Protein AF-A0AAV3H9M4-F1 (afdb_monomer_lite)

Radius of gyration: 16.8 Å; chains: 1; bounding box: 36×39×45 Å

Organism: NCBI:txid1005554

InterPro domains:
  IPR018060 AraC-like, DNA binding HTH domain [PS01124] (93-153)

Sequence (153 aa):
MHYGKVKIVDISESVVSQYLESQHKLTRTRLTDIPLYLLLEPNNPALAAALITSQGFSGEATDMFLMMACLSLFETDERMSLFLSGCLSSISAKVRAIIQTDISASWTLGAIALQLHMSESLLKTKLKNEGGMFSRLLLEERMRVAVNMLCSR

pLDDT: mean 78.69, std 13.82, range [34.53, 96.5]

Foldseek 3Di:
DDPPDDQDDDDDLVLLVVLCVVVVNPDPDDLPPQDLDDDDDFPDVVLLVVLSVCPPVDDPVVVSVSVSVNLVSCVPDPSSSSNSNSCNPALLSLLLSVCVVDLPDPDDLCVSCVVVVHDSVVSQVRQVVVVHDSVVSSVVSNVVVVVCVVPVD

Secondary structure (DSSP, 8-state):
------------HHHHHHHHHHTT------TTS--SS-----S-HHHHHHHHHTTTSS-HHHHHHHHHHHHHTTTT-HHHHHHHHHHHH-HHHHHHHHHHHTTTS---HHHHHHHTTS-HHHHHHHHHHTT--HHHHHHHHHHHHHHHHHH--

Structure (mmCIF, N/CA/C/O backbone):
data_AF-A0AAV3H9M4-F1
#
_entry.id   AF-A0AAV3H9M4-F1
#
loop_
_atom_site.group_PDB
_atom_site.id
_atom_site.type_symbol
_atom_site.label_atom_id
_atom_site.label_alt_id
_atom_site.label_comp_id
_atom_site.label_asym_id
_atom_site.label_entity_id
_atom_site.label_seq_id
_atom_site.pdbx_PDB_ins_code
_atom_site.Cartn_x
_atom_site.Cartn_y
_atom_site.Cartn_z
_atom_site.occupancy
_atom_site.B_iso_or_equiv
_atom_site.auth_seq_id
_atom_site.auth_comp_id
_atom_site.auth_asym_id
_atom_site.auth_atom_id
_atom_site.pdbx_PDB_model_num
ATOM 1 N N . MET A 1 1 ? -8.968 -21.039 -13.280 1.00 34.88 1 MET A N 1
ATOM 2 C CA . MET A 1 1 ? -7.805 -20.207 -13.655 1.00 34.88 1 MET A CA 1
ATOM 3 C C . MET A 1 1 ? -6.937 -20.037 -12.416 1.00 34.88 1 MET A C 1
ATOM 5 O O . MET A 1 1 ? -7.470 -19.725 -11.362 1.00 34.88 1 MET A O 1
ATOM 9 N N . HIS A 1 2 ? -5.658 -20.402 -12.502 1.00 34.53 2 HIS A N 1
ATOM 10 C CA . HIS A 1 2 ? -4.726 -20.518 -11.373 1.00 34.53 2 HIS A CA 1
ATOM 11 C C . HIS A 1 2 ? -4.040 -19.157 -11.147 1.00 34.53 2 HIS A C 1
ATOM 13 O O . HIS A 1 2 ? -3.175 -18.779 -11.934 1.00 34.53 2 HIS A O 1
ATOM 19 N N . TYR A 1 3 ? -4.419 -18.408 -10.108 1.00 41.16 3 TYR A N 1
ATOM 20 C CA . TYR A 1 3 ? -3.643 -17.243 -9.663 1.00 41.16 3 TYR A CA 1
ATOM 21 C C . TYR A 1 3 ? -2.363 -17.752 -8.985 1.00 41.16 3 TYR A C 1
ATOM 23 O O . TYR A 1 3 ? -2.360 -18.139 -7.819 1.00 41.16 3 TYR A O 1
ATOM 31 N N . GLY A 1 4 ? -1.277 -17.847 -9.750 1.00 45.94 4 GLY A N 1
ATOM 32 C CA . GLY A 1 4 ? 0.023 -18.280 -9.252 1.00 45.94 4 GLY A CA 1
ATOM 33 C C . GLY A 1 4 ? 0.730 -17.190 -8.439 1.00 45.94 4 GLY A C 1
ATOM 34 O O . GLY A 1 4 ? 1.114 -16.167 -8.988 1.00 45.94 4 GLY A O 1
ATOM 35 N N . LYS A 1 5 ? 0.973 -17.484 -7.153 1.00 64.56 5 LYS A N 1
ATOM 36 C CA . LYS A 1 5 ? 2.103 -17.021 -6.314 1.00 64.56 5 LYS A CA 1
ATOM 37 C C . LYS A 1 5 ? 2.285 -15.510 -6.062 1.00 64.56 5 LYS A C 1
ATOM 39 O O . LYS A 1 5 ? 3.422 -15.059 -5.955 1.00 64.56 5 LYS A O 1
ATOM 44 N N . VAL A 1 6 ? 1.223 -14.740 -5.842 1.00 63.62 6 VAL A N 1
ATOM 45 C CA . VAL A 1 6 ? 1.383 -13.452 -5.136 1.00 63.62 6 VAL A CA 1
ATOM 46 C C . VAL A 1 6 ? 1.325 -13.727 -3.634 1.00 63.62 6 VAL A C 1
ATOM 48 O O . VAL A 1 6 ? 0.339 -14.279 -3.150 1.00 63.62 6 VAL A O 1
ATOM 51 N N . LYS A 1 7 ? 2.401 -13.406 -2.907 1.00 67.44 7 LYS A N 1
ATOM 52 C CA . LYS A 1 7 ? 2.446 -13.470 -1.439 1.00 67.44 7 LYS A CA 1
ATOM 53 C C . LYS A 1 7 ? 2.372 -12.051 -0.897 1.00 67.44 7 LYS A C 1
ATOM 55 O O . LYS A 1 7 ? 3.156 -11.206 -1.317 1.00 67.44 7 LYS A O 1
ATOM 60 N N . ILE A 1 8 ? 1.420 -11.815 -0.003 1.00 72.19 8 ILE A N 1
ATOM 61 C CA . ILE A 1 8 ? 1.165 -10.513 0.613 1.00 72.19 8 ILE A CA 1
ATOM 62 C C . ILE A 1 8 ? 1.612 -10.593 2.068 1.00 72.19 8 ILE A C 1
ATOM 64 O O . ILE A 1 8 ? 1.430 -11.627 2.709 1.00 72.19 8 ILE A O 1
ATOM 68 N N . VAL A 1 9 ? 2.225 -9.516 2.546 1.00 77.62 9 VAL A N 1
ATOM 69 C CA . VAL A 1 9 ? 2.738 -9.377 3.906 1.00 77.62 9 VAL A CA 1
ATOM 70 C C . VAL A 1 9 ? 2.309 -8.026 4.456 1.00 77.62 9 VAL A C 1
ATOM 72 O O . VAL A 1 9 ? 2.607 -6.998 3.849 1.00 77.62 9 VAL A O 1
ATOM 75 N N . ASP A 1 10 ? 1.666 -8.040 5.622 1.00 79.25 10 ASP A N 1
ATOM 76 C CA . ASP A 1 10 ? 1.186 -6.837 6.300 1.00 79.25 10 ASP A CA 1
ATOM 77 C C . ASP A 1 10 ? 2.173 -6.392 7.378 1.00 79.25 10 ASP A C 1
ATOM 79 O O . ASP A 1 10 ? 2.329 -7.046 8.407 1.00 79.25 10 ASP A O 1
ATOM 83 N N . ILE A 1 11 ? 2.846 -5.263 7.152 1.00 82.62 11 ILE A N 1
ATOM 84 C CA . ILE A 1 11 ? 3.831 -4.709 8.090 1.00 82.62 11 ILE A CA 1
ATOM 85 C C . ILE A 1 11 ? 3.156 -3.688 9.003 1.00 82.62 11 ILE A C 1
ATOM 87 O O . ILE A 1 11 ? 2.545 -2.728 8.531 1.00 82.62 11 ILE A O 1
ATOM 91 N N . SER A 1 12 ? 3.286 -3.869 10.318 1.00 82.75 12 SER A N 1
ATOM 92 C CA . SER A 1 12 ? 2.688 -2.955 11.288 1.00 82.75 12 SER A CA 1
ATOM 93 C C . SER A 1 12 ? 3.379 -1.588 11.307 1.00 82.75 12 SER A C 1
ATOM 95 O O . SER A 1 12 ? 4.577 -1.443 11.059 1.00 82.75 12 SER A O 1
ATOM 97 N N . GLU A 1 13 ? 2.614 -0.570 11.694 1.00 80.06 13 GLU A N 1
ATOM 98 C CA . GLU A 1 13 ? 3.102 0.799 11.879 1.00 80.06 13 GLU A CA 1
ATOM 99 C C . GLU A 1 13 ? 4.256 0.883 12.895 1.00 80.06 13 GLU A C 1
ATOM 101 O O . GLU A 1 13 ? 5.201 1.643 12.682 1.00 80.06 13 GLU A O 1
ATOM 106 N N . SER A 1 14 ? 4.236 0.060 13.951 1.00 81.62 14 SER A N 1
ATOM 107 C CA . SER A 1 14 ? 5.319 0.002 14.942 1.00 81.62 14 SER A CA 1
ATOM 108 C C . SER A 1 14 ? 6.634 -0.483 14.332 1.00 81.62 14 SER A C 1
ATOM 110 O O . SER A 1 14 ? 7.674 0.132 14.561 1.00 81.62 14 SER A O 1
ATOM 112 N N . VAL A 1 15 ? 6.586 -1.528 13.501 1.00 86.00 15 VAL A N 1
ATOM 113 C CA . VAL A 1 15 ? 7.769 -2.070 12.823 1.00 86.00 15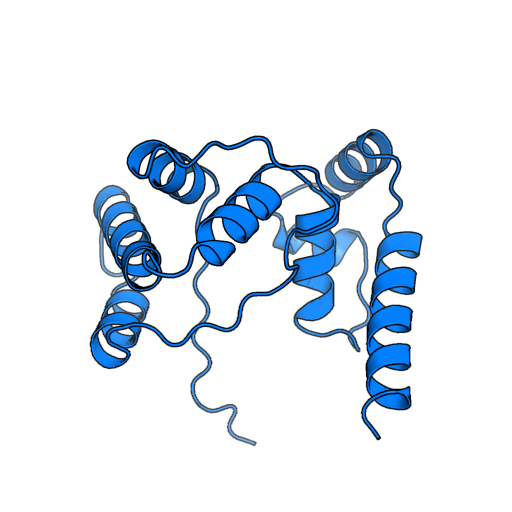 VAL A CA 1
ATOM 114 C C . VAL A 1 15 ? 8.332 -1.062 11.827 1.00 86.00 15 VAL A C 1
ATOM 116 O O . VAL A 1 15 ? 9.536 -0.820 11.815 1.00 86.00 15 VAL A O 1
ATOM 119 N N . VAL A 1 16 ? 7.471 -0.428 11.025 1.00 86.12 16 VAL A N 1
ATOM 120 C CA . VAL A 1 16 ? 7.904 0.597 10.063 1.00 86.12 16 VAL A CA 1
ATOM 121 C C . VAL A 1 16 ? 8.532 1.797 10.778 1.00 86.12 16 VAL A C 1
ATOM 123 O O . VAL A 1 16 ? 9.568 2.296 10.338 1.00 86.12 16 VAL A O 1
ATOM 126 N N . SER A 1 17 ? 7.948 2.239 11.896 1.00 80.88 17 SER A N 1
ATOM 127 C CA . SER A 1 17 ? 8.485 3.351 12.694 1.00 80.88 17 SER A CA 1
ATOM 128 C C . SER A 1 17 ? 9.869 3.016 13.243 1.00 80.88 17 SER A C 1
ATOM 130 O O . SER A 1 17 ? 10.818 3.766 13.024 1.00 80.88 17 SER A O 1
ATOM 132 N N . GLN A 1 18 ? 10.013 1.842 13.860 1.00 83.25 18 GLN A N 1
ATOM 133 C CA . GLN A 1 18 ? 11.282 1.396 14.426 1.00 83.25 18 GLN A CA 1
ATOM 134 C C . GLN A 1 18 ? 12.358 1.156 13.356 1.00 83.25 18 GLN A C 1
ATOM 136 O O . GLN A 1 18 ? 13.533 1.452 13.579 1.00 83.25 18 GLN A O 1
ATOM 141 N N . TYR A 1 19 ? 11.972 0.676 12.170 1.00 86.56 19 TYR A N 1
ATOM 142 C CA . TYR A 1 19 ? 12.870 0.576 11.020 1.00 86.56 19 TYR A CA 1
ATOM 143 C C . TYR A 1 19 ? 13.411 1.949 10.608 1.00 86.56 19 TYR A C 1
ATOM 145 O O . TYR A 1 19 ? 14.625 2.128 10.506 1.00 86.56 19 TYR A O 1
ATOM 153 N N . LEU A 1 20 ? 12.540 2.944 10.427 1.00 80.44 20 LEU A N 1
ATOM 154 C CA . LEU A 1 20 ? 12.957 4.292 10.028 1.00 80.44 20 LEU A CA 1
ATOM 155 C C . LEU A 1 20 ? 13.809 4.993 11.096 1.00 80.44 20 LEU A C 1
ATOM 157 O O . LEU A 1 20 ? 14.757 5.701 10.744 1.00 80.44 20 LEU A O 1
ATOM 161 N N . GLU A 1 21 ? 13.509 4.768 12.378 1.00 80.12 21 GLU A N 1
ATOM 162 C CA . GLU A 1 21 ? 14.338 5.217 13.502 1.00 80.12 21 GLU A CA 1
ATOM 163 C C . GLU A 1 21 ? 15.738 4.596 13.448 1.00 80.12 21 GLU A C 1
ATOM 165 O O . GLU A 1 21 ? 16.727 5.325 13.525 1.00 80.12 21 GLU A O 1
ATOM 170 N N . SER A 1 22 ? 15.832 3.276 13.235 1.00 79.81 22 SER A N 1
ATOM 171 C CA . SER A 1 22 ? 17.117 2.563 13.141 1.00 79.81 22 SER A CA 1
ATOM 172 C C . SER A 1 22 ? 17.987 3.032 11.972 1.00 79.81 22 SER A C 1
ATOM 174 O O . SER A 1 22 ? 19.210 2.984 12.038 1.00 79.81 22 SER A O 1
ATOM 176 N N . GLN A 1 23 ? 17.349 3.527 10.913 1.00 72.00 23 GLN A N 1
ATOM 177 C CA . GLN A 1 23 ? 18.005 4.036 9.714 1.00 72.00 23 GLN A CA 1
ATOM 178 C C . GLN A 1 23 ? 18.406 5.517 9.830 1.00 72.00 23 GLN A C 1
ATOM 180 O O . GLN A 1 23 ? 18.996 6.054 8.898 1.00 72.00 23 GLN A O 1
ATOM 185 N N . HIS A 1 24 ? 18.069 6.203 10.932 1.00 63.56 24 HIS A N 1
ATOM 186 C CA . HIS A 1 24 ? 18.215 7.659 11.093 1.00 63.56 24 HIS A CA 1
ATOM 187 C C . HIS A 1 24 ? 17.536 8.487 9.972 1.00 63.56 24 HIS A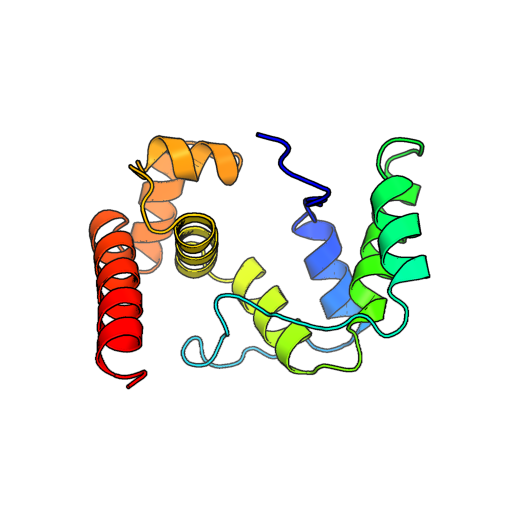 C 1
ATOM 189 O O . HIS A 1 24 ? 17.893 9.642 9.738 1.00 63.56 24 HIS A O 1
ATOM 195 N N . LYS A 1 25 ? 16.532 7.922 9.282 1.00 62.34 25 LYS A N 1
ATOM 196 C CA . LYS A 1 25 ? 15.883 8.492 8.080 1.00 62.34 25 LYS A CA 1
ATOM 197 C C . LYS A 1 25 ? 14.523 9.148 8.363 1.00 62.34 25 LYS A C 1
ATOM 199 O O . LYS A 1 25 ? 13.701 9.289 7.461 1.00 62.34 25 LYS A O 1
ATOM 204 N N . LEU A 1 26 ? 14.266 9.601 9.593 1.00 50.81 26 LEU A N 1
ATOM 205 C CA . LEU A 1 26 ? 13.084 10.415 9.922 1.00 50.81 26 LEU A CA 1
ATOM 206 C C . LEU A 1 26 ? 13.243 11.845 9.380 1.00 50.81 26 LEU A C 1
ATOM 208 O O . LEU A 1 26 ? 13.372 12.819 10.121 1.00 50.81 26 LEU A O 1
ATOM 212 N N . THR A 1 27 ? 13.266 11.987 8.058 1.00 43.66 27 THR A N 1
ATOM 213 C CA . THR A 1 27 ? 13.270 13.294 7.408 1.00 43.66 27 THR A CA 1
ATOM 214 C C . THR A 1 27 ? 11.833 13.696 7.107 1.00 43.66 27 THR A C 1
ATOM 216 O O . THR A 1 27 ? 11.106 13.008 6.398 1.00 43.66 27 THR A O 1
ATOM 219 N N . ARG A 1 28 ? 11.411 14.839 7.653 1.00 44.84 28 ARG A N 1
ATOM 220 C CA . ARG A 1 28 ? 10.120 15.474 7.365 1.00 44.84 28 ARG A CA 1
ATOM 221 C C . ARG A 1 28 ? 10.162 16.085 5.960 1.00 44.84 28 ARG A C 1
ATOM 223 O O . ARG A 1 28 ? 10.312 17.295 5.810 1.00 44.84 28 ARG A O 1
ATOM 230 N N . THR A 1 29 ? 10.116 15.258 4.925 1.00 42.12 29 THR A N 1
ATOM 231 C CA . THR A 1 29 ? 10.097 15.711 3.529 1.00 42.12 29 THR A CA 1
ATOM 232 C C . THR A 1 29 ? 8.686 16.112 3.103 1.00 42.12 29 THR A C 1
ATOM 234 O O . THR A 1 29 ? 7.679 15.655 3.645 1.00 42.12 29 THR A O 1
ATOM 237 N N . ARG A 1 30 ? 8.610 17.079 2.181 1.00 40.16 30 ARG A N 1
ATOM 238 C CA . ARG A 1 30 ? 7.352 17.676 1.718 1.00 40.16 30 ARG A CA 1
ATOM 239 C C . ARG A 1 30 ? 6.476 16.595 1.075 1.00 40.16 30 ARG A C 1
ATOM 241 O O . ARG A 1 30 ? 6.936 15.866 0.207 1.00 40.16 30 ARG A O 1
ATOM 248 N N . LEU A 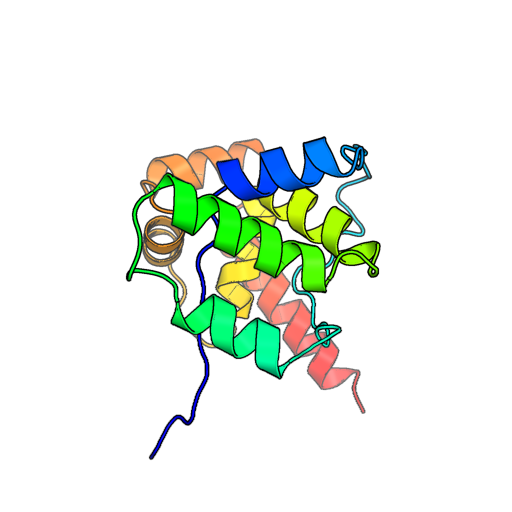1 31 ? 5.205 16.556 1.477 1.00 49.41 31 LEU A N 1
ATOM 249 C CA . LEU A 1 31 ? 4.169 15.564 1.134 1.00 49.41 31 LEU A CA 1
ATOM 250 C C . LEU A 1 31 ? 3.868 15.385 -0.374 1.00 49.41 31 LEU A C 1
ATOM 252 O O . LEU A 1 31 ? 2.952 14.646 -0.723 1.00 49.41 31 LEU A O 1
ATOM 256 N N . THR A 1 32 ? 4.576 16.073 -1.270 1.00 44.47 32 THR A N 1
ATOM 257 C CA . THR A 1 32 ? 4.255 16.156 -2.702 1.00 44.47 32 THR A CA 1
ATOM 258 C C . THR A 1 32 ? 5.005 15.159 -3.588 1.00 44.47 32 THR A C 1
ATOM 260 O O . THR A 1 32 ? 4.515 14.896 -4.678 1.00 44.47 32 THR A O 1
ATOM 263 N N . ASP A 1 33 ? 6.117 14.571 -3.129 1.00 55.03 33 ASP A N 1
ATOM 264 C CA . ASP A 1 33 ? 6.963 13.659 -3.936 1.00 55.03 33 ASP A CA 1
ATOM 265 C C . ASP A 1 33 ? 6.991 12.209 -3.425 1.00 55.03 33 ASP A C 1
ATOM 267 O O . ASP A 1 33 ? 7.842 11.410 -3.815 1.00 55.03 33 ASP A O 1
ATOM 271 N N . ILE A 1 34 ? 6.072 11.839 -2.532 1.00 62.25 34 ILE A N 1
ATOM 272 C CA . ILE A 1 34 ? 6.056 10.485 -1.983 1.00 62.25 34 ILE A CA 1
ATOM 273 C C . ILE A 1 34 ? 5.457 9.524 -3.024 1.00 62.25 34 ILE A C 1
ATOM 275 O O . ILE A 1 34 ? 4.294 9.697 -3.409 1.00 62.25 34 ILE A O 1
ATOM 279 N N . PRO A 1 35 ? 6.197 8.492 -3.470 1.00 62.72 35 PRO A N 1
ATOM 280 C CA . PRO A 1 35 ? 5.641 7.471 -4.349 1.00 62.72 35 PRO A CA 1
ATOM 281 C C . PRO A 1 35 ? 4.478 6.755 -3.648 1.00 62.72 35 PRO A C 1
ATOM 283 O O . PRO A 1 35 ? 4.561 6.431 -2.472 1.00 62.72 35 PRO A O 1
ATOM 286 N N . LEU A 1 36 ? 3.371 6.517 -4.355 1.00 63.56 36 LEU A N 1
ATOM 287 C CA . LEU A 1 36 ? 2.192 5.835 -3.788 1.00 63.56 36 LEU A CA 1
ATOM 288 C C . LEU A 1 36 ? 2.301 4.306 -3.837 1.00 63.56 36 LEU A C 1
ATOM 290 O O . LEU A 1 36 ? 1.608 3.613 -3.100 1.00 63.56 36 LEU A O 1
ATOM 294 N N . TYR A 1 37 ? 3.195 3.799 -4.682 1.00 68.06 37 TYR A N 1
ATOM 295 C CA . TYR A 1 37 ? 3.628 2.413 -4.735 1.00 68.06 37 TYR A CA 1
ATOM 296 C C . TYR A 1 37 ? 5.115 2.394 -5.071 1.00 68.06 37 TYR A C 1
ATOM 298 O O . TYR A 1 37 ? 5.620 3.289 -5.756 1.00 68.06 37 TYR A O 1
ATOM 306 N N . LEU A 1 38 ? 5.805 1.359 -4.608 1.00 77.12 38 LEU A N 1
ATOM 307 C CA . LEU A 1 38 ? 7.209 1.153 -4.908 1.00 77.12 38 LEU A CA 1
ATOM 308 C C . LEU A 1 38 ? 7.407 -0.251 -5.452 1.00 77.12 38 LEU A C 1
ATOM 310 O O . LEU A 1 38 ? 7.096 -1.236 -4.788 1.00 77.12 38 LEU A O 1
ATOM 314 N N . LEU A 1 39 ? 7.904 -0.320 -6.683 1.00 81.31 39 LEU A N 1
ATOM 315 C CA . LEU A 1 39 ? 8.340 -1.566 -7.286 1.00 81.31 39 LEU A CA 1
ATOM 316 C C . LEU A 1 39 ? 9.857 -1.635 -7.143 1.00 81.31 39 LEU A C 1
ATOM 318 O O . LEU A 1 39 ? 10.570 -0.854 -7.773 1.00 81.31 39 LEU A O 1
ATOM 322 N N . LEU A 1 40 ? 10.322 -2.547 -6.294 1.00 81.25 40 LEU A N 1
ATOM 323 C CA . LEU A 1 40 ? 11.738 -2.808 -6.066 1.00 81.25 40 LEU A CA 1
ATOM 324 C C . LEU A 1 40 ? 12.048 -4.271 -6.328 1.00 81.25 40 LEU A C 1
ATOM 326 O O . LEU A 1 40 ? 11.265 -5.155 -5.975 1.00 81.25 40 LEU A O 1
ATOM 330 N N . GLU A 1 41 ? 13.228 -4.515 -6.880 1.00 81.50 41 GLU A N 1
ATOM 331 C CA . GLU A 1 41 ? 13.812 -5.847 -6.881 1.00 81.50 41 GLU A CA 1
ATOM 332 C C . GLU A 1 41 ? 14.599 -6.032 -5.577 1.00 81.50 41 GLU A C 1
ATOM 334 O O . GLU A 1 41 ? 15.455 -5.204 -5.259 1.00 81.50 41 GLU A O 1
ATOM 339 N N . PRO A 1 42 ? 14.307 -7.073 -4.778 1.00 79.38 42 PRO A N 1
ATOM 340 C CA . PRO A 1 42 ? 15.071 -7.333 -3.568 1.00 79.38 42 PRO A CA 1
ATOM 341 C C . PRO A 1 42 ? 16.492 -7.763 -3.934 1.00 79.38 42 PRO A C 1
ATOM 343 O O . PRO A 1 42 ? 16.682 -8.576 -4.839 1.00 79.38 42 PRO A O 1
ATOM 346 N N . ASN A 1 43 ? 17.477 -7.328 -3.143 1.00 79.94 43 ASN A N 1
ATOM 347 C CA . ASN A 1 43 ? 18.879 -7.732 -3.318 1.00 79.94 43 ASN A CA 1
ATOM 348 C C . ASN A 1 43 ? 19.068 -9.263 -3.328 1.00 79.94 43 ASN A C 1
ATOM 350 O O . ASN A 1 43 ? 20.001 -9.779 -3.940 1.00 79.94 43 ASN A O 1
ATOM 354 N N . ASN A 1 44 ? 18.176 -10.004 -2.660 1.00 84.81 44 ASN A N 1
ATOM 355 C CA . ASN A 1 44 ? 18.129 -11.461 -2.711 1.00 84.81 44 ASN A CA 1
ATOM 356 C C . ASN A 1 44 ? 16.670 -11.966 -2.745 1.00 84.81 44 ASN A C 1
ATOM 358 O O . ASN A 1 44 ? 16.025 -12.052 -1.694 1.00 84.81 44 ASN A O 1
ATOM 362 N N . PRO A 1 45 ? 16.128 -12.331 -3.923 1.00 82.94 45 PRO A N 1
ATOM 363 C CA . PRO A 1 45 ? 14.730 -12.743 -4.059 1.00 82.94 45 PRO A CA 1
ATOM 364 C C . PRO A 1 45 ? 14.423 -14.089 -3.391 1.00 82.94 45 PRO A C 1
ATOM 366 O O . PRO A 1 45 ? 13.307 -14.294 -2.915 1.00 82.94 45 PRO A O 1
ATOM 369 N N . ALA A 1 46 ? 15.400 -15.000 -3.308 1.00 85.56 46 ALA A N 1
ATOM 370 C CA . ALA A 1 46 ? 15.226 -16.275 -2.616 1.00 85.56 46 ALA A CA 1
ATOM 371 C C . ALA A 1 46 ? 15.090 -16.066 -1.101 1.00 85.56 46 ALA A C 1
ATOM 373 O O . ALA A 1 46 ? 14.208 -16.656 -0.474 1.00 85.56 46 ALA A O 1
ATOM 374 N N . LEU A 1 47 ? 15.911 -15.174 -0.533 1.00 85.94 47 LEU A N 1
ATOM 375 C CA . LEU A 1 47 ? 15.814 -14.786 0.873 1.00 85.94 47 LEU A CA 1
ATOM 376 C C . LEU A 1 47 ? 14.496 -14.054 1.158 1.00 85.94 47 LEU A C 1
ATOM 378 O O . LEU A 1 47 ? 13.816 -14.400 2.118 1.00 85.94 47 LEU A O 1
ATOM 382 N N . ALA A 1 48 ? 14.090 -13.116 0.293 1.00 84.25 48 ALA A N 1
ATOM 383 C CA . ALA A 1 48 ? 12.804 -12.423 0.408 1.00 84.25 48 ALA A CA 1
ATOM 384 C C . ALA A 1 48 ? 11.636 -13.420 0.466 1.00 84.25 48 ALA A C 1
ATOM 386 O O . ALA A 1 48 ? 10.797 -13.367 1.362 1.00 84.25 48 ALA A O 1
ATOM 387 N N . ALA A 1 49 ? 11.616 -14.385 -0.459 1.00 83.06 49 ALA A N 1
ATOM 388 C CA . ALA A 1 49 ? 10.576 -15.403 -0.507 1.00 83.06 49 ALA A CA 1
ATOM 389 C C . ALA A 1 49 ? 10.562 -16.294 0.744 1.00 83.06 49 ALA A C 1
ATOM 391 O O . ALA A 1 49 ? 9.474 -16.647 1.200 1.00 83.06 49 ALA A O 1
ATOM 392 N N . ALA A 1 50 ? 11.737 -16.647 1.279 1.00 84.50 50 ALA A N 1
ATOM 393 C CA . ALA A 1 50 ? 11.872 -17.455 2.488 1.00 84.50 50 ALA A CA 1
ATOM 394 C C . ALA A 1 50 ? 11.374 -16.707 3.736 1.00 84.50 50 ALA A C 1
ATOM 396 O O . ALA A 1 50 ? 10.577 -17.262 4.494 1.00 84.50 50 ALA A O 1
ATOM 397 N N . LEU A 1 51 ? 11.769 -15.439 3.901 1.00 85.69 51 LEU A N 1
ATOM 398 C CA . LEU A 1 51 ? 11.348 -14.595 5.024 1.00 85.69 51 LEU A CA 1
ATOM 399 C C . LEU A 1 51 ? 9.829 -14.380 5.037 1.00 85.69 51 LEU A C 1
ATOM 401 O O . LEU A 1 51 ? 9.185 -14.532 6.074 1.00 85.69 51 LEU A O 1
ATOM 405 N N . ILE A 1 52 ? 9.244 -14.120 3.864 1.00 82.62 52 ILE A N 1
ATOM 406 C CA .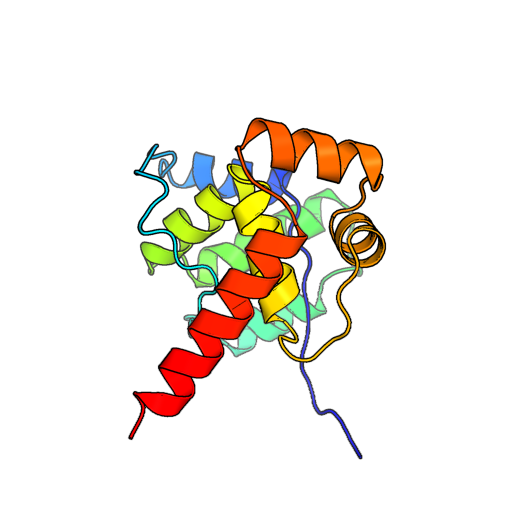 ILE A 1 52 ? 7.792 -13.979 3.703 1.00 82.62 52 ILE A CA 1
ATOM 407 C C . ILE A 1 52 ? 7.069 -15.286 4.069 1.00 82.62 52 ILE A C 1
ATOM 409 O O . ILE A 1 52 ? 6.002 -15.253 4.671 1.00 82.62 52 ILE A O 1
ATOM 413 N N . THR A 1 53 ? 7.634 -16.455 3.741 1.00 82.62 53 THR A N 1
ATOM 414 C CA . THR A 1 53 ? 7.013 -17.747 4.099 1.00 82.62 53 THR A CA 1
ATOM 415 C C . THR A 1 53 ? 7.169 -18.146 5.550 1.00 82.62 53 THR A C 1
ATOM 417 O O . THR A 1 53 ? 6.374 -18.948 6.027 1.00 82.62 53 THR A O 1
ATOM 420 N N . SER A 1 54 ? 8.190 -17.638 6.238 1.00 77.38 54 SER A N 1
ATOM 421 C CA . SER A 1 54 ? 8.399 -17.934 7.655 1.00 77.38 54 SER A CA 1
ATOM 422 C C . SER A 1 54 ? 7.462 -17.158 8.583 1.00 77.38 54 SER A C 1
ATOM 424 O O . SER A 1 54 ? 7.430 -17.454 9.776 1.00 77.38 54 SER A O 1
ATOM 426 N N . GLN A 1 55 ? 6.688 -16.202 8.058 1.00 69.94 55 GLN A N 1
ATOM 427 C CA . GLN A 1 55 ? 5.694 -15.476 8.847 1.00 69.94 55 GLN A CA 1
ATOM 428 C C . GLN A 1 55 ? 4.597 -16.398 9.371 1.00 69.94 55 GLN A C 1
ATOM 430 O O . GLN A 1 55 ? 4.081 -17.247 8.643 1.00 69.94 55 GLN A O 1
ATOM 435 N N . GLY A 1 56 ? 4.239 -16.217 10.644 1.00 60.50 56 GLY A N 1
ATOM 436 C CA . GLY A 1 56 ? 3.174 -16.978 11.299 1.00 60.50 56 GLY A CA 1
ATOM 437 C C . GLY A 1 56 ? 3.595 -18.344 11.851 1.00 60.50 56 GLY A C 1
ATOM 438 O O . GLY A 1 56 ? 2.769 -19.033 12.445 1.00 60.50 56 GLY A O 1
ATOM 439 N N . PHE A 1 57 ? 4.867 -18.736 11.704 1.00 57.75 57 PHE A N 1
ATOM 440 C CA . PHE A 1 57 ? 5.430 -19.922 12.369 1.00 57.75 57 PHE A CA 1
ATOM 441 C C . PHE A 1 57 ? 6.103 -19.602 13.713 1.00 57.75 57 PHE A C 1
ATOM 443 O O . PHE A 1 57 ? 6.565 -20.513 14.399 1.00 57.75 57 PHE A O 1
ATOM 450 N N . SER A 1 58 ? 6.180 -18.324 14.089 1.00 58.03 58 SER A N 1
ATOM 451 C CA . SER A 1 58 ? 7.051 -17.831 15.153 1.00 58.03 58 SER A CA 1
ATOM 452 C C . SER A 1 58 ? 6.333 -16.800 16.038 1.00 58.03 58 SER A C 1
ATOM 454 O O . SER A 1 58 ? 5.338 -16.219 15.629 1.00 58.03 58 SER A O 1
ATOM 456 N N . GLY A 1 59 ? 6.794 -16.597 17.278 1.00 65.12 59 GLY A N 1
ATOM 457 C CA . GLY A 1 59 ? 6.184 -15.642 18.221 1.00 65.12 59 GLY A CA 1
ATOM 458 C C . GLY A 1 59 ? 6.296 -14.162 17.802 1.00 65.12 59 GLY A C 1
ATOM 459 O O . GLY A 1 59 ? 7.040 -13.810 16.888 1.00 65.12 59 GLY A O 1
ATOM 460 N N . GLU A 1 60 ? 5.609 -13.264 18.516 1.00 67.81 60 GLU A N 1
ATOM 461 C CA . GLU A 1 60 ? 5.491 -11.837 18.143 1.00 67.81 60 GLU A CA 1
ATOM 462 C C . GLU A 1 60 ? 6.842 -11.122 17.928 1.00 67.81 60 GLU A C 1
ATOM 464 O O . GLU A 1 60 ? 7.021 -10.387 16.958 1.00 67.81 60 GLU A O 1
ATOM 469 N N . ALA A 1 61 ? 7.832 -11.366 18.796 1.00 68.62 61 ALA A N 1
ATOM 470 C CA . ALA A 1 61 ? 9.153 -10.740 18.679 1.00 68.62 61 ALA A CA 1
ATOM 471 C C . ALA A 1 61 ? 9.912 -11.209 17.427 1.00 68.62 61 ALA A C 1
ATOM 473 O O . ALA A 1 61 ? 10.592 -10.433 16.762 1.00 68.62 61 ALA A O 1
ATOM 474 N N . THR A 1 62 ? 9.786 -12.488 17.084 1.00 75.75 62 THR A N 1
ATOM 475 C CA . THR A 1 62 ? 10.412 -13.060 15.889 1.00 75.75 62 THR A CA 1
ATOM 476 C C . THR A 1 62 ? 9.752 -12.586 14.602 1.00 75.75 62 THR A C 1
ATOM 478 O O . THR A 1 62 ? 10.472 -12.305 13.648 1.00 75.75 62 THR A O 1
ATOM 481 N N . ASP A 1 63 ? 8.430 -12.404 14.585 1.00 81.62 63 ASP A N 1
ATOM 482 C CA . ASP A 1 63 ? 7.731 -11.810 13.440 1.00 81.62 63 ASP A CA 1
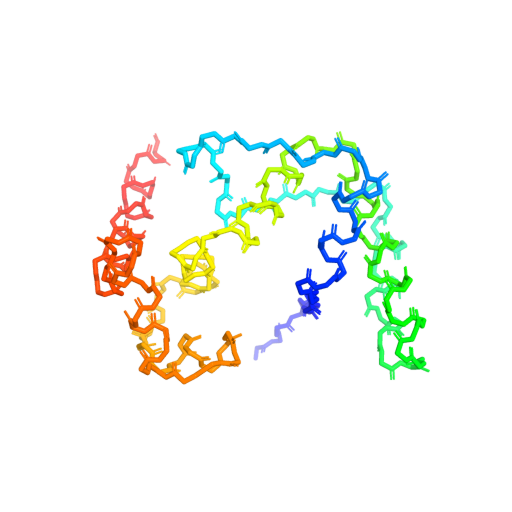ATOM 483 C C . ASP A 1 63 ? 8.213 -10.379 13.186 1.00 81.62 63 ASP A C 1
ATOM 485 O O . ASP A 1 63 ? 8.513 -10.008 12.051 1.00 81.62 63 ASP A O 1
ATOM 489 N N . MET A 1 64 ? 8.411 -9.598 14.248 1.00 81.81 64 MET A N 1
ATOM 490 C CA . MET A 1 64 ? 9.009 -8.271 14.145 1.00 81.81 64 MET A CA 1
ATOM 491 C C . MET A 1 64 ? 10.424 -8.306 13.540 1.00 81.81 64 MET A C 1
ATOM 493 O O . MET A 1 64 ? 10.712 -7.532 12.626 1.00 81.81 64 MET A O 1
ATOM 497 N N . PHE A 1 65 ? 11.308 -9.205 13.987 1.00 83.19 65 PHE A N 1
ATOM 498 C CA . PHE A 1 65 ? 12.651 -9.327 13.401 1.00 83.19 65 PHE A CA 1
ATOM 499 C C . PHE A 1 65 ? 12.618 -9.778 11.934 1.00 83.19 65 PHE A C 1
ATOM 501 O O . PHE A 1 65 ? 13.386 -9.260 11.122 1.00 83.19 65 PHE A O 1
ATOM 508 N N . LEU A 1 66 ? 11.711 -10.690 11.571 1.00 87.19 66 LEU A N 1
ATOM 509 C CA . LEU A 1 66 ? 11.515 -11.124 10.184 1.00 87.19 66 LEU A CA 1
ATOM 510 C C . LEU A 1 66 ? 11.059 -9.966 9.294 1.00 87.19 66 LEU A C 1
ATOM 512 O O . LEU A 1 66 ? 11.549 -9.818 8.175 1.00 87.19 66 LEU A O 1
ATOM 516 N N . MET A 1 67 ? 10.169 -9.113 9.797 1.00 87.88 67 MET A N 1
ATOM 517 C CA . MET A 1 67 ? 9.713 -7.922 9.085 1.00 87.88 67 MET A CA 1
ATOM 518 C C . MET A 1 67 ? 10.820 -6.892 8.889 1.00 87.88 67 MET A C 1
ATOM 520 O O . MET A 1 67 ? 10.991 -6.370 7.789 1.00 87.88 67 MET A O 1
ATOM 524 N N . MET A 1 68 ? 11.619 -6.649 9.926 1.00 86.38 68 MET A N 1
ATOM 525 C CA . MET A 1 68 ? 12.790 -5.774 9.837 1.00 86.38 68 MET A CA 1
ATOM 526 C C . MET A 1 68 ? 13.797 -6.302 8.805 1.00 86.38 68 MET A C 1
ATOM 528 O O . MET A 1 68 ? 14.293 -5.531 7.985 1.00 86.38 68 MET A O 1
ATOM 532 N N . ALA A 1 69 ? 14.033 -7.618 8.782 1.00 88.50 69 ALA A N 1
ATOM 533 C CA . ALA A 1 69 ? 14.884 -8.267 7.786 1.00 88.50 69 ALA A CA 1
ATOM 534 C C . ALA A 1 69 ? 14.301 -8.188 6.361 1.00 88.50 69 ALA A C 1
ATOM 536 O O . ALA A 1 69 ? 15.044 -8.037 5.392 1.00 88.50 69 ALA A O 1
ATOM 537 N N . CYS A 1 70 ? 12.973 -8.251 6.210 1.00 87.69 70 CYS A N 1
ATOM 538 C CA . CYS A 1 70 ? 12.323 -8.025 4.917 1.00 87.69 70 CYS A CA 1
ATOM 539 C C . CYS A 1 70 ? 12.544 -6.590 4.429 1.00 87.69 70 CYS A C 1
ATOM 541 O O . CYS A 1 70 ? 12.858 -6.388 3.260 1.00 87.69 70 CYS A O 1
ATOM 543 N N . LEU A 1 71 ? 12.414 -5.597 5.313 1.00 88.00 71 LEU A N 1
ATOM 544 C CA . LEU A 1 71 ? 12.631 -4.189 4.971 1.00 88.00 71 LEU A CA 1
ATOM 545 C C . LEU A 1 71 ? 14.097 -3.900 4.616 1.00 88.00 71 LEU A C 1
ATOM 547 O O . LEU A 1 71 ? 14.356 -3.177 3.655 1.00 88.00 71 LEU A O 1
ATOM 551 N N . SER A 1 72 ? 15.061 -4.508 5.317 1.00 88.50 72 SER A N 1
ATOM 552 C CA . SER A 1 72 ? 16.492 -4.307 5.037 1.00 88.50 72 SER A CA 1
ATOM 553 C C . SER A 1 72 ? 16.925 -4.809 3.657 1.00 88.50 72 SER A C 1
ATOM 555 O O . SER A 1 72 ? 17.912 -4.327 3.110 1.00 88.50 72 SER A O 1
ATOM 557 N N . LEU A 1 73 ? 16.177 -5.730 3.035 1.00 88.88 73 LEU A N 1
ATOM 558 C CA . LEU A 1 73 ? 16.447 -6.160 1.656 1.00 88.88 73 LEU A CA 1
ATOM 559 C C . LEU A 1 73 ? 16.338 -5.033 0.622 1.00 88.88 73 LEU A C 1
ATOM 561 O O . LEU A 1 73 ? 16.856 -5.184 -0.485 1.00 88.88 73 LEU A O 1
ATOM 565 N N . PHE A 1 74 ? 15.683 -3.932 0.990 1.00 85.88 74 PHE A N 1
ATOM 566 C CA . PHE A 1 74 ? 15.419 -2.767 0.151 1.00 85.88 74 PHE A CA 1
ATOM 567 C C . PHE A 1 74 ? 16.144 -1.504 0.645 1.00 85.88 74 PHE A C 1
ATOM 569 O O . PHE A 1 74 ? 15.895 -0.413 0.140 1.00 85.88 74 PHE A O 1
ATOM 576 N N . GLU A 1 75 ? 17.040 -1.632 1.629 1.00 81.69 75 GLU A N 1
ATOM 577 C CA . GLU A 1 75 ? 17.700 -0.504 2.308 1.00 81.69 75 GLU A CA 1
ATOM 578 C C . GLU A 1 75 ? 18.504 0.404 1.367 1.00 81.69 75 GLU A C 1
ATOM 580 O O . GLU A 1 75 ? 18.641 1.605 1.616 1.00 81.69 75 GLU A O 1
ATOM 585 N N . THR A 1 76 ? 19.007 -0.165 0.272 1.00 78.31 76 THR A N 1
ATOM 586 C CA . THR A 1 76 ? 19.794 0.534 -0.748 1.00 78.31 76 THR A CA 1
ATOM 587 C C . THR A 1 76 ? 18.977 1.531 -1.567 1.00 78.31 76 THR A C 1
ATOM 589 O O . THR A 1 76 ? 19.565 2.372 -2.241 1.00 78.31 76 THR A O 1
ATOM 592 N N . ASP A 1 77 ? 17.642 1.456 -1.529 1.00 80.31 77 ASP A N 1
ATOM 593 C CA . ASP A 1 77 ? 16.774 2.374 -2.261 1.00 80.31 77 ASP A CA 1
ATOM 594 C C . ASP A 1 77 ? 16.255 3.501 -1.356 1.00 80.31 77 ASP A C 1
ATOM 596 O O . ASP A 1 77 ? 15.418 3.299 -0.473 1.00 80.31 77 ASP A O 1
ATOM 600 N N . GLU A 1 78 ? 16.718 4.729 -1.592 1.00 73.75 78 GLU A N 1
ATOM 601 C CA . GLU A 1 78 ? 16.317 5.898 -0.797 1.00 73.75 78 GLU A CA 1
ATOM 602 C C . GLU A 1 78 ? 14.802 6.160 -0.844 1.00 73.75 78 GLU A C 1
ATOM 604 O O . GLU A 1 78 ? 14.216 6.640 0.137 1.00 73.75 78 GLU A O 1
ATOM 609 N N . ARG A 1 79 ? 14.137 5.767 -1.942 1.00 77.00 79 ARG A N 1
ATOM 610 C CA . ARG A 1 79 ? 12.691 5.936 -2.133 1.00 77.00 79 ARG A CA 1
ATOM 611 C C . ARG A 1 79 ? 11.892 5.059 -1.172 1.00 77.00 79 ARG A C 1
ATOM 613 O O . ARG A 1 79 ? 10.783 5.440 -0.806 1.00 77.00 79 ARG A O 1
ATOM 620 N N . MET A 1 80 ? 12.458 3.940 -0.709 1.00 82.44 80 MET A N 1
ATOM 621 C CA . MET A 1 80 ? 11.827 3.059 0.280 1.00 82.44 80 MET A CA 1
ATOM 622 C C . MET A 1 80 ? 11.546 3.813 1.582 1.00 82.44 80 MET A C 1
ATOM 624 O O . MET A 1 80 ? 10.448 3.746 2.126 1.00 82.44 80 MET A O 1
ATOM 628 N N . SER A 1 81 ? 12.510 4.605 2.058 1.00 77.19 81 SER A N 1
ATOM 629 C CA . SER A 1 81 ? 12.345 5.373 3.300 1.00 77.19 81 SER A CA 1
ATOM 630 C C . SER A 1 81 ? 11.288 6.485 3.171 1.00 77.19 81 SER A C 1
ATOM 632 O O . SER A 1 81 ? 10.472 6.689 4.076 1.00 77.19 81 SER A O 1
ATOM 634 N N . LEU A 1 82 ? 11.229 7.150 2.012 1.00 71.44 82 LEU A N 1
ATOM 635 C CA . LEU A 1 82 ? 10.208 8.151 1.682 1.00 71.44 82 LEU A CA 1
ATOM 636 C C . LEU A 1 82 ? 8.807 7.530 1.578 1.00 71.44 82 LEU A C 1
ATOM 638 O O . LEU A 1 82 ? 7.834 8.088 2.080 1.00 71.44 82 LEU A O 1
ATOM 642 N N . PHE A 1 83 ? 8.702 6.345 0.983 1.00 78.69 83 PHE A N 1
ATOM 643 C CA . PHE A 1 83 ? 7.455 5.591 0.893 1.00 78.69 83 PHE A CA 1
ATOM 644 C C . PHE A 1 83 ? 6.921 5.182 2.262 1.00 78.69 83 PHE A C 1
ATOM 646 O O . PHE A 1 83 ? 5.772 5.471 2.596 1.00 78.69 83 PHE A O 1
ATOM 653 N N . LEU A 1 84 ? 7.771 4.560 3.078 1.00 80.25 84 LEU A N 1
ATOM 654 C CA . LEU A 1 84 ? 7.415 4.108 4.420 1.00 80.25 84 LEU A CA 1
ATOM 655 C C . LEU A 1 84 ? 7.018 5.280 5.329 1.00 80.25 84 LEU A C 1
ATOM 657 O O . LEU A 1 84 ? 6.016 5.199 6.039 1.00 80.25 84 LEU A O 1
ATOM 661 N N . SER A 1 85 ? 7.744 6.401 5.272 1.00 70.69 85 SER A N 1
ATOM 662 C CA . SER A 1 85 ? 7.406 7.606 6.048 1.00 70.69 85 SER A CA 1
ATOM 663 C C . SER A 1 85 ? 6.096 8.259 5.592 1.00 70.69 85 SER A C 1
ATOM 665 O O . SER A 1 85 ? 5.312 8.731 6.421 1.00 70.69 85 SER A O 1
ATOM 667 N N . GLY A 1 86 ? 5.794 8.236 4.294 1.00 67.06 86 GLY A N 1
ATOM 668 C CA . GLY A 1 86 ? 4.488 8.644 3.781 1.00 67.06 86 GLY A CA 1
ATOM 669 C C . GLY A 1 86 ? 3.351 7.731 4.210 1.00 67.06 86 GLY A C 1
ATOM 670 O O . GLY A 1 86 ? 2.274 8.214 4.566 1.00 67.06 86 GLY A O 1
ATOM 671 N N . CYS A 1 87 ? 3.615 6.423 4.254 1.00 69.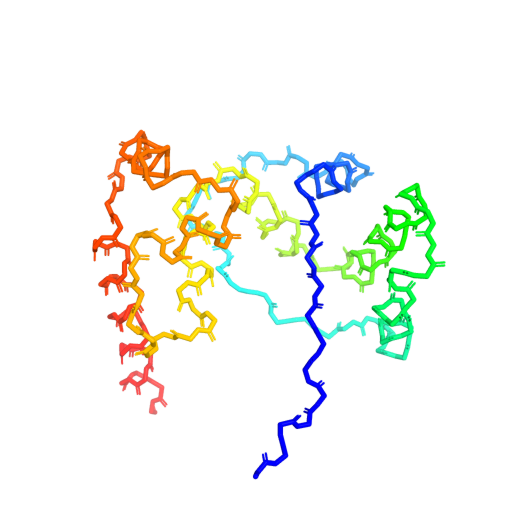75 87 CYS A N 1
ATOM 672 C CA . CYS A 1 87 ? 2.678 5.454 4.800 1.00 69.75 87 CYS A CA 1
ATOM 673 C C . CYS A 1 87 ? 2.391 5.756 6.269 1.00 69.75 87 CYS A C 1
ATOM 675 O O . CYS A 1 87 ? 1.234 5.722 6.648 1.00 69.75 87 CYS A O 1
ATOM 677 N N . LEU A 1 88 ? 3.379 6.119 7.091 1.00 71.06 88 LEU A N 1
ATOM 678 C CA . LEU A 1 88 ? 3.140 6.481 8.496 1.00 71.06 88 LEU A CA 1
ATOM 679 C C . LEU A 1 88 ? 2.348 7.786 8.663 1.00 71.06 88 LEU A C 1
ATOM 681 O O . LEU A 1 88 ? 1.501 7.890 9.548 1.00 71.06 88 LEU A O 1
ATOM 685 N N . SER A 1 89 ? 2.618 8.788 7.826 1.00 68.88 89 SER A N 1
ATOM 686 C CA . SER A 1 89 ? 2.233 10.175 8.115 1.00 68.88 89 SER A CA 1
ATOM 687 C C . SER A 1 89 ? 0.911 10.648 7.508 1.00 68.88 89 SER A C 1
ATOM 689 O O . SER A 1 89 ? 0.350 11.612 8.027 1.00 68.88 89 SER A O 1
ATOM 691 N N . SER A 1 90 ? 0.388 10.011 6.450 1.00 79.12 90 SER A N 1
ATOM 692 C CA . SER A 1 90 ? -0.851 10.466 5.795 1.00 79.12 90 SER A CA 1
ATOM 693 C C . SER A 1 90 ? -1.881 9.354 5.613 1.00 79.12 90 SER A C 1
ATOM 695 O O . SER A 1 90 ? -1.672 8.381 4.885 1.00 79.12 90 SER A O 1
ATOM 697 N N . ILE A 1 91 ? -3.065 9.553 6.195 1.00 87.12 91 ILE A N 1
ATOM 698 C CA . ILE A 1 91 ? -4.233 8.705 5.967 1.00 87.12 91 ILE A CA 1
ATOM 699 C C . ILE A 1 91 ? -4.658 8.740 4.497 1.00 87.12 91 ILE A C 1
ATOM 701 O O . ILE A 1 91 ? -5.045 7.711 3.952 1.00 87.12 91 ILE A O 1
ATOM 705 N N . SER A 1 92 ? -4.519 9.881 3.819 1.00 85.50 92 SER A N 1
ATOM 706 C CA . SER A 1 92 ? -4.833 10.017 2.397 1.00 85.50 92 SER A CA 1
ATOM 707 C C . SER A 1 92 ? -3.875 9.198 1.535 1.00 85.50 92 SER A C 1
ATOM 709 O O . SER A 1 92 ? -4.315 8.578 0.568 1.00 85.50 92 SER A O 1
ATOM 711 N N . ALA A 1 93 ? -2.586 9.145 1.892 1.00 78.81 93 ALA A N 1
ATOM 712 C CA . ALA A 1 93 ? -1.615 8.276 1.229 1.00 78.81 93 ALA A CA 1
ATOM 713 C C . ALA A 1 93 ? -1.954 6.790 1.436 1.00 78.81 93 ALA A C 1
ATOM 715 O O . ALA A 1 93 ? -2.044 6.055 0.452 1.00 78.81 93 ALA A O 1
ATOM 716 N N . LYS A 1 94 ? -2.259 6.374 2.679 1.00 82.25 94 LYS A N 1
ATOM 717 C CA . LYS A 1 94 ? -2.708 5.000 2.991 1.00 82.25 94 LYS A CA 1
ATOM 718 C C . LYS A 1 94 ? -3.946 4.604 2.166 1.00 82.25 94 LYS A C 1
ATOM 720 O O . LYS A 1 94 ? -3.983 3.534 1.565 1.00 82.25 94 LYS A O 1
ATOM 725 N N . VAL A 1 95 ? -4.947 5.486 2.080 1.00 86.62 95 VAL A N 1
ATOM 726 C CA . VAL A 1 95 ? -6.177 5.255 1.297 1.00 86.62 95 VAL A CA 1
ATOM 727 C C . VAL A 1 95 ? -5.884 5.119 -0.201 1.00 86.62 95 VAL A C 1
ATOM 729 O O . VAL A 1 95 ? -6.412 4.210 -0.841 1.00 86.62 95 VAL A O 1
ATOM 732 N N . ARG A 1 96 ? -5.037 5.989 -0.769 1.00 84.50 96 ARG A N 1
ATOM 733 C CA . ARG A 1 96 ? -4.643 5.921 -2.189 1.00 84.50 96 ARG A CA 1
ATOM 734 C C . ARG A 1 96 ? -3.912 4.620 -2.521 1.00 84.50 96 ARG A C 1
ATOM 736 O O . ARG A 1 96 ? -4.211 4.021 -3.550 1.00 84.50 96 ARG A O 1
ATOM 743 N N . ALA A 1 97 ? -3.012 4.169 -1.647 1.00 77.31 97 ALA A N 1
ATOM 744 C CA . ALA A 1 97 ? -2.286 2.914 -1.829 1.00 77.31 97 ALA A CA 1
ATOM 745 C C . ALA A 1 97 ? -3.242 1.711 -1.907 1.00 77.31 97 ALA A C 1
ATOM 747 O O . ALA A 1 97 ? -3.130 0.901 -2.824 1.00 77.31 97 ALA A O 1
ATOM 748 N N . ILE A 1 98 ? -4.247 1.642 -1.022 1.00 79.94 98 ILE A N 1
ATOM 749 C CA . ILE A 1 98 ? -5.257 0.569 -1.057 1.00 79.94 98 ILE A CA 1
ATOM 750 C C . ILE A 1 98 ? -6.067 0.621 -2.356 1.00 79.94 98 ILE A C 1
ATOM 752 O O . ILE A 1 98 ? -6.224 -0.404 -3.013 1.00 79.94 98 ILE A O 1
ATOM 756 N N . ILE A 1 99 ? -6.537 1.802 -2.772 1.00 82.31 99 ILE A N 1
ATOM 757 C CA . ILE A 1 99 ? -7.310 1.961 -4.017 1.00 82.31 99 ILE A CA 1
ATOM 758 C C . ILE A 1 99 ? -6.534 1.441 -5.235 1.00 82.31 99 ILE A C 1
ATOM 760 O O . ILE A 1 99 ? -7.121 0.844 -6.134 1.00 82.31 99 ILE A O 1
ATOM 764 N N . GLN A 1 100 ? -5.219 1.653 -5.269 1.00 74.50 100 GLN A N 1
ATOM 765 C CA . GLN A 1 100 ? -4.368 1.242 -6.387 1.00 74.50 100 GLN A CA 1
ATOM 766 C C . GLN A 1 100 ? -4.130 -0.267 -6.466 1.00 74.50 100 GLN A C 1
ATOM 768 O O . GLN A 1 100 ? -3.777 -0.740 -7.544 1.00 74.50 100 GLN A O 1
ATOM 773 N N . THR A 1 101 ? -4.347 -1.021 -5.381 1.00 75.94 101 THR A N 1
ATOM 774 C CA . THR A 1 101 ? -4.239 -2.493 -5.418 1.00 75.94 101 THR A CA 1
ATOM 775 C C . THR A 1 101 ? -5.190 -3.105 -6.447 1.00 75.94 101 THR A C 1
ATOM 777 O O . THR A 1 101 ? -4.830 -4.062 -7.127 1.00 75.94 101 THR A O 1
ATOM 780 N N . ASP A 1 102 ? -6.366 -2.498 -6.618 1.00 78.62 102 ASP A N 1
ATOM 781 C CA . ASP A 1 102 ? -7.289 -2.762 -7.715 1.00 78.62 102 ASP A CA 1
ATOM 782 C C . ASP A 1 102 ? -8.070 -1.483 -8.040 1.00 78.62 102 ASP A C 1
ATOM 784 O O . ASP A 1 102 ? -9.131 -1.209 -7.479 1.00 78.62 102 ASP A O 1
ATOM 788 N N . ILE A 1 103 ? -7.557 -0.686 -8.979 1.00 86.12 103 ILE A N 1
ATOM 789 C CA . ILE A 1 103 ? -8.171 0.598 -9.357 1.00 86.12 103 ILE A CA 1
ATOM 790 C C . ILE A 1 103 ? -9.603 0.454 -9.914 1.00 86.12 103 ILE A C 1
ATOM 792 O O . ILE A 1 103 ? -10.391 1.412 -9.900 1.00 86.12 103 ILE A O 1
ATOM 796 N N . SER A 1 104 ? -9.946 -0.742 -10.403 1.00 87.38 104 SER A N 1
ATOM 797 C CA . SER A 1 104 ? -11.228 -1.048 -11.037 1.00 87.38 104 SER A CA 1
ATOM 798 C C . SER A 1 104 ? -12.310 -1.474 -10.041 1.00 87.38 104 SER A C 1
ATOM 800 O O . SER A 1 104 ? -13.499 -1.358 -10.350 1.00 87.38 104 SER A O 1
ATOM 802 N N . ALA A 1 105 ? -11.922 -1.878 -8.829 1.00 88.50 105 ALA A N 1
ATOM 803 C CA . ALA A 1 105 ? -12.846 -2.328 -7.798 1.00 88.50 105 ALA A CA 1
ATOM 804 C C . ALA A 1 105 ? -13.846 -1.240 -7.368 1.00 88.50 105 ALA A C 1
ATOM 806 O O . ALA A 1 105 ? -13.595 -0.027 -7.426 1.00 88.50 105 ALA A O 1
ATOM 807 N N . SER A 1 106 ? -15.007 -1.685 -6.882 1.00 93.62 106 SER A N 1
ATOM 808 C CA . SER A 1 106 ? -16.055 -0.835 -6.309 1.00 93.62 106 SER A CA 1
ATOM 809 C C . SER A 1 106 ? -15.711 -0.416 -4.875 1.00 93.62 106 SER A C 1
ATOM 811 O O . SER A 1 106 ? -16.382 -0.812 -3.920 1.00 93.62 106 SER A O 1
ATOM 813 N N . TRP A 1 107 ? -14.640 0.363 -4.715 1.00 93.19 107 TRP A N 1
ATOM 814 C CA . TRP A 1 107 ? -14.177 0.817 -3.406 1.00 93.19 107 TRP A CA 1
ATOM 815 C C . TRP A 1 107 ? -15.237 1.636 -2.669 1.00 93.19 107 TRP A C 1
ATOM 817 O O . TRP A 1 107 ? -15.766 2.623 -3.185 1.00 93.19 107 TRP A O 1
ATOM 827 N N . THR A 1 108 ? -15.491 1.257 -1.420 1.00 96.50 108 THR A N 1
ATOM 828 C CA . THR A 1 108 ? -16.330 2.001 -0.477 1.00 96.50 108 THR A CA 1
ATOM 829 C C . THR A 1 108 ? -15.493 2.444 0.716 1.00 96.50 108 THR A C 1
ATOM 831 O O . THR A 1 108 ? -14.481 1.821 1.037 1.00 96.50 108 THR A O 1
ATOM 834 N N . LEU A 1 109 ? -15.921 3.506 1.405 1.00 95.19 109 LEU A N 1
ATOM 835 C CA . LEU A 1 109 ? -15.217 3.987 2.596 1.00 95.19 109 LEU A CA 1
ATOM 836 C C . LEU A 1 109 ? -15.138 2.895 3.677 1.00 95.19 109 LEU A C 1
ATOM 838 O O . LEU A 1 109 ? -14.088 2.732 4.291 1.00 95.19 109 LEU A O 1
ATOM 842 N N . GLY A 1 110 ? -16.205 2.106 3.844 1.00 94.81 110 GLY A N 1
ATOM 843 C CA . GLY A 1 110 ? -16.229 0.948 4.738 1.00 94.81 110 GLY A CA 1
ATOM 844 C C . GLY A 1 110 ? -15.220 -0.141 4.355 1.00 94.81 110 GLY A C 1
ATOM 845 O O . GLY A 1 110 ? -14.501 -0.626 5.223 1.00 94.81 110 GLY A O 1
ATOM 846 N N . ALA A 1 111 ? -15.092 -0.480 3.066 1.00 90.25 111 ALA A N 1
ATOM 847 C CA . ALA A 1 111 ? -14.104 -1.463 2.608 1.00 90.25 111 ALA A CA 1
ATOM 848 C C . ALA A 1 111 ? -12.662 -1.014 2.898 1.00 90.25 111 ALA A C 1
ATOM 850 O O . ALA A 1 111 ? -11.845 -1.810 3.353 1.00 90.25 111 ALA A O 1
ATOM 851 N N . ILE A 1 112 ? -12.358 0.272 2.699 1.00 89.12 112 ILE A N 1
ATOM 852 C CA . ILE A 1 112 ? -11.041 0.833 3.031 1.00 89.12 112 ILE A CA 1
ATOM 853 C C . ILE A 1 112 ? -10.816 0.874 4.547 1.00 89.12 112 ILE A C 1
ATOM 855 O O . ILE A 1 112 ? -9.721 0.588 5.020 1.00 89.12 112 ILE A O 1
ATOM 859 N N . ALA A 1 113 ? -11.847 1.209 5.324 1.00 89.06 113 ALA A N 1
ATOM 860 C CA . ALA A 1 113 ? -11.761 1.244 6.780 1.00 89.06 113 ALA A CA 1
ATOM 861 C C . ALA A 1 113 ? -11.432 -0.140 7.367 1.00 89.06 113 ALA A C 1
ATOM 863 O O . ALA A 1 113 ? -10.598 -0.231 8.268 1.00 89.06 113 ALA A O 1
ATOM 864 N N . LEU A 1 114 ? -12.007 -1.208 6.797 1.00 85.00 114 LEU A N 1
ATOM 865 C CA . LEU A 1 114 ? -11.678 -2.592 7.149 1.00 85.00 114 LEU A CA 1
ATOM 866 C C . LEU A 1 114 ? -10.203 -2.922 6.884 1.00 85.00 114 LEU A C 1
ATOM 868 O O . LEU A 1 114 ? -9.544 -3.451 7.773 1.00 85.00 114 LEU A O 1
ATOM 872 N N . GLN A 1 115 ? -9.678 -2.551 5.712 1.00 78.50 115 GLN A N 1
ATOM 873 C CA . GLN A 1 115 ? -8.263 -2.754 5.352 1.00 78.50 115 GLN A CA 1
ATOM 874 C C . GLN A 1 115 ? -7.299 -1.982 6.267 1.00 78.50 115 GLN A C 1
ATOM 876 O O . GLN A 1 115 ? -6.166 -2.389 6.483 1.00 78.50 115 GLN A O 1
ATOM 881 N N . LEU A 1 116 ? -7.747 -0.855 6.823 1.00 81.38 116 LEU A N 1
ATOM 882 C CA . LEU A 1 116 ? -6.965 -0.029 7.744 1.00 81.38 116 LEU A CA 1
ATOM 883 C C . LEU A 1 116 ? -7.223 -0.345 9.226 1.00 81.38 116 LEU A C 1
ATOM 885 O O . LEU A 1 116 ? -6.759 0.405 10.088 1.00 81.38 116 LEU A O 1
ATOM 889 N N . HIS A 1 117 ? -7.990 -1.398 9.524 1.00 84.12 117 HIS A N 1
ATOM 890 C CA . HIS A 1 117 ? -8.388 -1.792 10.878 1.00 84.12 117 HIS A CA 1
ATOM 891 C C . HIS A 1 117 ? -8.961 -0.632 11.714 1.00 84.12 117 HIS A C 1
ATOM 893 O O . HIS A 1 117 ? -8.639 -0.461 12.891 1.00 84.12 117 HIS A O 1
ATOM 899 N N . MET A 1 118 ? -9.821 0.190 11.108 1.00 88.00 118 MET A N 1
ATOM 900 C CA . MET A 1 118 ? -10.475 1.311 11.784 1.00 88.00 118 MET A CA 1
ATOM 901 C C . MET A 1 118 ? -11.959 1.416 11.442 1.00 88.00 118 MET A C 1
ATOM 903 O O . MET A 1 118 ? -12.440 0.831 10.476 1.00 88.00 118 MET A O 1
ATOM 907 N N . SER A 1 119 ? -12.708 2.188 12.232 1.00 94.44 119 SER A N 1
ATOM 908 C CA . SER A 1 119 ? -14.103 2.481 11.905 1.00 94.44 119 SER A CA 1
ATOM 909 C C . SER A 1 119 ? -14.211 3.468 10.740 1.00 94.44 119 SER A C 1
ATOM 911 O O . SER A 1 119 ? -13.361 4.343 10.546 1.00 94.44 119 SER A O 1
ATOM 913 N N . GLU A 1 120 ? -15.311 3.381 9.992 1.00 95.75 120 GLU A N 1
ATOM 914 C CA . GLU A 1 120 ? -15.595 4.282 8.871 1.00 95.75 120 GLU A CA 1
ATOM 915 C C . GLU A 1 120 ? -15.654 5.758 9.310 1.00 95.75 120 GLU A C 1
ATOM 917 O O . GLU A 1 120 ? -15.152 6.651 8.625 1.00 95.75 120 GLU A O 1
ATOM 922 N N . SER A 1 121 ? -16.207 6.022 10.499 1.00 95.69 121 SER A N 1
ATOM 923 C CA . SER A 1 121 ? -16.280 7.362 11.091 1.00 95.69 121 SER A CA 1
ATOM 924 C C . SER A 1 121 ? -14.905 7.917 11.471 1.00 95.69 121 SER A C 1
ATOM 926 O O . SER A 1 121 ? -14.640 9.103 11.240 1.00 95.69 121 SER A O 1
ATOM 928 N N . LEU A 1 122 ? -14.010 7.075 12.001 1.00 93.94 122 LEU A N 1
ATOM 929 C CA . LEU A 1 122 ? -12.636 7.463 12.312 1.00 93.94 122 LEU A CA 1
ATOM 930 C C . LEU A 1 122 ? -11.860 7.772 11.031 1.00 93.94 122 LEU A C 1
ATOM 932 O O . LEU A 1 122 ? -11.223 8.824 10.948 1.00 93.94 122 LEU A O 1
ATOM 936 N N . LEU A 1 123 ? -11.979 6.917 10.010 1.00 94.31 123 LEU A N 1
ATOM 937 C CA . LEU A 1 123 ? -11.359 7.144 8.705 1.00 94.31 123 LEU A CA 1
ATOM 938 C C . LEU A 1 123 ? -11.842 8.457 8.078 1.00 94.31 123 LEU A C 1
ATOM 940 O O . LEU A 1 123 ? -11.032 9.281 7.651 1.00 94.31 123 LEU A O 1
ATOM 944 N N . LYS A 1 124 ? -13.158 8.701 8.089 1.00 95.62 124 LYS A N 1
ATOM 945 C CA . LYS A 1 124 ? -13.760 9.944 7.586 1.00 95.62 124 LYS A CA 1
ATOM 946 C C . LYS A 1 124 ? -13.216 11.178 8.304 1.00 95.62 124 LYS A C 1
ATOM 948 O O . LYS A 1 124 ? -12.934 12.186 7.660 1.00 95.62 124 LYS A O 1
ATOM 953 N N . THR A 1 125 ? -13.065 11.098 9.625 1.00 95.50 125 THR A N 1
ATOM 954 C CA . THR A 1 125 ? -12.550 12.201 10.448 1.00 95.50 125 THR A CA 1
ATOM 955 C C . THR A 1 125 ? -11.079 12.469 10.147 1.00 95.50 125 THR A C 1
ATOM 957 O O . THR A 1 125 ? -10.716 13.615 9.895 1.00 95.50 125 THR A O 1
ATOM 960 N N . LYS A 1 126 ? -10.242 11.423 10.083 1.00 93.00 126 LYS A N 1
ATOM 961 C CA . LYS A 1 126 ? -8.821 11.549 9.723 1.00 93.00 126 LYS A CA 1
ATOM 962 C C . LYS A 1 126 ? -8.638 12.158 8.329 1.00 93.00 126 LYS A C 1
ATOM 964 O O . LYS A 1 126 ? -7.856 13.088 8.179 1.00 93.00 126 LYS A O 1
ATOM 969 N N . LEU A 1 127 ? -9.417 11.711 7.340 1.00 93.00 127 LEU A N 1
ATOM 970 C CA . LEU A 1 127 ? -9.387 12.274 5.984 1.00 93.00 127 LEU A CA 1
ATOM 971 C C . LEU A 1 127 ? -9.783 13.752 5.967 1.00 93.00 127 LEU A C 1
ATOM 973 O O . LEU A 1 127 ? -9.103 14.564 5.345 1.00 93.00 127 LEU A O 1
ATOM 977 N N . LYS A 1 128 ? -10.847 14.117 6.692 1.00 92.88 128 LYS A N 1
ATOM 978 C CA . LYS A 1 128 ? -11.292 15.510 6.795 1.00 92.88 128 LYS A CA 1
ATOM 979 C C . LYS A 1 128 ? -10.238 16.399 7.462 1.00 92.88 128 LYS A C 1
ATOM 981 O O . LYS A 1 128 ? -10.054 17.532 7.026 1.00 92.88 128 LYS A O 1
ATOM 986 N N . ASN A 1 129 ? -9.539 15.888 8.477 1.00 90.75 129 ASN A N 1
ATOM 987 C CA . ASN A 1 129 ? -8.450 16.604 9.147 1.00 90.75 129 ASN A CA 1
ATOM 988 C C . ASN A 1 129 ? -7.264 16.866 8.205 1.00 90.75 129 ASN A C 1
ATOM 990 O O . ASN A 1 129 ? -6.608 17.894 8.331 1.00 90.75 129 ASN A O 1
ATOM 994 N N . GLU A 1 130 ? -7.033 15.987 7.227 1.00 88.62 130 GLU A N 1
ATOM 995 C CA . GLU A 1 130 ? -6.056 16.194 6.146 1.00 88.62 130 GLU A CA 1
ATOM 996 C C . GLU A 1 130 ? -6.587 17.068 4.993 1.00 88.62 130 GLU A C 1
ATOM 998 O O . GLU A 1 130 ? -5.909 17.245 3.984 1.00 88.62 130 GLU A O 1
ATOM 1003 N N . GLY A 1 131 ? -7.803 17.615 5.106 1.00 84.75 131 GLY A N 1
ATOM 1004 C CA . GLY A 1 131 ? -8.449 18.390 4.040 1.00 84.75 131 GLY A CA 1
ATOM 1005 C C . GLY A 1 131 ? -8.943 17.541 2.861 1.00 84.75 131 GLY A C 1
ATOM 1006 O O . GLY A 1 131 ? -9.309 18.083 1.817 1.00 84.75 131 GLY A O 1
ATOM 1007 N N . GLY A 1 132 ? -8.963 16.214 3.012 1.00 85.56 132 GLY A N 1
ATOM 1008 C CA . GLY A 1 132 ? -9.347 15.254 1.985 1.00 85.56 132 GLY A CA 1
ATOM 1009 C C . GLY A 1 132 ? -10.775 14.720 2.133 1.00 85.56 132 GLY A C 1
ATOM 1010 O O . GLY A 1 132 ? -11.412 14.789 3.185 1.00 85.56 132 GLY A O 1
ATOM 1011 N N . MET A 1 133 ? -11.282 14.129 1.050 1.00 92.06 133 MET A N 1
ATOM 1012 C CA . MET A 1 133 ? -12.523 13.350 1.037 1.00 92.06 133 MET A CA 1
ATOM 1013 C C . MET A 1 133 ? -12.298 12.074 0.233 1.00 92.06 133 MET A C 1
ATOM 1015 O O . MET A 1 133 ? -11.714 12.130 -0.847 1.00 92.06 133 MET A O 1
ATOM 1019 N N . PHE A 1 134 ? -12.808 10.940 0.715 1.00 94.50 134 PHE A N 1
ATOM 1020 C CA . PHE A 1 134 ? -12.610 9.643 0.058 1.00 94.50 134 PHE A CA 1
ATOM 1021 C C . PHE A 1 134 ? -13.055 9.622 -1.409 1.00 94.50 134 PHE A C 1
ATOM 1023 O O . PHE A 1 134 ? -12.299 9.180 -2.266 1.00 94.50 134 PHE A O 1
ATOM 1030 N N . SER A 1 135 ? -14.240 10.156 -1.718 1.00 94.50 135 SER A N 1
ATOM 1031 C CA . SER A 1 135 ? -14.747 10.217 -3.096 1.00 94.50 135 SER A CA 1
ATOM 1032 C C . SER A 1 135 ? -13.821 10.999 -4.027 1.00 94.50 135 SER A C 1
ATOM 1034 O O . SER A 1 135 ? -13.635 10.620 -5.181 1.00 94.50 135 SER A O 1
ATOM 1036 N N . ARG A 1 136 ? -13.211 12.071 -3.513 1.00 93.75 136 ARG A N 1
ATOM 1037 C CA . ARG A 1 136 ? -12.271 12.905 -4.258 1.00 93.75 136 ARG A CA 1
ATOM 1038 C C . ARG A 1 136 ? -10.947 12.175 -4.490 1.00 93.75 136 ARG A C 1
ATOM 1040 O O . ARG A 1 136 ? -10.473 12.167 -5.617 1.00 93.75 136 ARG A O 1
ATOM 1047 N N . LEU A 1 137 ? -10.422 11.488 -3.471 1.00 90.81 137 LEU A N 1
ATOM 1048 C CA . LEU A 1 137 ? -9.227 10.644 -3.599 1.00 90.81 137 LEU A CA 1
ATOM 1049 C C . LEU A 1 137 ? -9.424 9.530 -4.636 1.00 90.81 137 LEU A C 1
ATOM 1051 O O . LEU A 1 137 ? -8.584 9.349 -5.510 1.00 90.81 137 LEU A O 1
ATOM 1055 N N . LEU A 1 138 ? -10.552 8.816 -4.578 1.00 93.62 138 LEU A N 1
ATOM 1056 C CA . LEU A 1 138 ? -10.867 7.749 -5.531 1.00 93.62 138 LEU A CA 1
ATOM 1057 C C . LEU A 1 138 ? -10.964 8.270 -6.971 1.00 93.62 138 LEU A C 1
ATOM 1059 O O . LEU A 1 138 ? -10.483 7.619 -7.899 1.00 93.62 138 LEU A O 1
ATOM 1063 N N . LEU A 1 139 ? -11.570 9.445 -7.161 1.00 94.31 139 LEU A N 1
ATOM 1064 C CA . LEU A 1 139 ? -11.649 10.090 -8.468 1.00 94.31 139 LEU A CA 1
ATOM 1065 C C . LEU A 1 139 ? -10.264 10.501 -8.983 1.00 94.31 139 LEU A C 1
ATOM 1067 O O . LEU A 1 139 ? -9.934 10.188 -10.124 1.00 94.31 139 LEU A O 1
ATOM 1071 N N . GLU A 1 140 ? -9.464 11.175 -8.152 1.00 88.94 140 GLU A N 1
ATOM 1072 C CA . GLU A 1 140 ? -8.104 11.612 -8.494 1.00 88.94 140 GLU A CA 1
ATOM 1073 C C . GLU A 1 140 ? -7.241 10.430 -8.949 1.00 88.94 140 GLU A C 1
ATOM 1075 O O . GLU A 1 140 ? -6.600 10.501 -9.997 1.00 88.94 140 GLU A O 1
ATOM 1080 N N . GLU A 1 141 ? -7.294 9.309 -8.226 1.00 83.81 141 GLU A N 1
ATOM 1081 C CA . GLU A 1 141 ? -6.535 8.107 -8.578 1.00 83.81 141 GLU A CA 1
ATOM 1082 C C . GLU A 1 141 ? -6.981 7.484 -9.901 1.00 83.81 141 GLU A C 1
ATOM 1084 O O . GLU A 1 141 ? -6.145 7.159 -10.747 1.00 83.81 141 GLU A O 1
ATOM 1089 N N . ARG A 1 142 ? -8.293 7.368 -10.129 1.00 92.06 142 ARG A N 1
ATOM 1090 C CA . ARG A 1 142 ? -8.823 6.831 -11.392 1.00 92.06 142 ARG A CA 1
ATOM 1091 C C . ARG A 1 142 ? -8.473 7.717 -12.581 1.00 92.06 142 ARG A C 1
ATOM 1093 O O . ARG A 1 142 ? -8.111 7.201 -13.635 1.00 92.06 142 ARG A O 1
ATOM 1100 N N . MET A 1 143 ? -8.545 9.037 -12.412 1.00 93.19 143 MET A N 1
ATOM 1101 C CA . MET A 1 143 ? -8.151 9.989 -13.452 1.00 93.19 143 MET A CA 1
ATOM 1102 C C . MET A 1 143 ? -6.656 9.911 -13.740 1.00 93.19 143 MET A C 1
ATOM 1104 O O . MET A 1 143 ? -6.270 9.865 -14.902 1.00 93.19 143 MET A O 1
ATOM 1108 N N . ARG A 1 144 ? -5.818 9.828 -12.703 1.00 84.69 144 ARG A N 1
ATOM 1109 C CA . ARG A 1 144 ? -4.368 9.678 -12.861 1.00 84.69 144 ARG A CA 1
ATOM 1110 C C . ARG A 1 144 ? -4.015 8.427 -13.664 1.00 84.69 144 ARG A C 1
ATOM 1112 O O . ARG A 1 144 ? -3.232 8.508 -14.605 1.00 84.69 144 ARG A O 1
ATOM 1119 N N . VAL A 1 145 ? -4.628 7.288 -13.338 1.00 80.00 145 VAL A N 1
ATOM 1120 C CA . VAL A 1 145 ? -4.421 6.036 -14.082 1.00 80.00 145 VAL A CA 1
ATOM 1121 C C . VAL A 1 145 ? -4.924 6.153 -15.524 1.00 80.00 145 VAL A C 1
ATOM 1123 O O . VAL A 1 145 ? -4.215 5.747 -16.441 1.00 80.00 145 VAL A O 1
ATOM 1126 N N . ALA A 1 146 ? -6.092 6.763 -15.748 1.00 88.69 146 ALA A N 1
ATOM 1127 C CA . ALA A 1 146 ? -6.617 6.990 -17.094 1.00 88.69 146 ALA A CA 1
ATOM 1128 C C . ALA A 1 146 ? -5.693 7.887 -17.937 1.00 88.69 146 ALA A C 1
ATOM 1130 O O . ALA A 1 146 ? -5.396 7.553 -19.080 1.00 88.69 146 ALA A O 1
ATOM 1131 N N . VAL A 1 147 ? -5.189 8.988 -17.370 1.00 82.62 147 VAL A N 1
ATOM 1132 C CA . VAL A 1 147 ? -4.221 9.875 -18.035 1.00 82.62 147 VAL A CA 1
ATOM 1133 C C . VAL A 1 147 ? -2.954 9.108 -18.393 1.00 82.62 147 VAL A C 1
ATOM 1135 O O . VAL A 1 147 ? -2.508 9.193 -19.532 1.00 82.62 147 VAL A O 1
ATOM 1138 N N . ASN A 1 148 ? -2.413 8.308 -17.472 1.00 78.38 148 ASN A N 1
ATOM 1139 C CA . ASN A 1 148 ? -1.239 7.485 -17.759 1.00 78.38 148 ASN A CA 1
ATOM 1140 C C . ASN A 1 148 ? -1.506 6.524 -18.926 1.00 78.38 148 ASN A C 1
ATOM 1142 O O . ASN A 1 148 ? -0.711 6.465 -19.854 1.00 78.38 148 ASN A O 1
ATOM 1146 N N . MET A 1 149 ? -2.656 5.845 -18.949 1.00 82.44 149 MET A N 1
ATOM 1147 C CA . MET A 1 149 ? -3.024 4.952 -20.059 1.00 82.44 149 MET A CA 1
ATOM 1148 C C . MET A 1 149 ? -3.171 5.680 -21.404 1.00 82.44 149 MET A C 1
ATOM 1150 O O . MET A 1 149 ? -2.874 5.101 -22.447 1.00 82.44 149 MET A O 1
ATOM 1154 N N . LEU A 1 150 ? -3.633 6.933 -21.398 1.00 89.69 150 LEU A N 1
ATOM 1155 C CA . LEU A 1 150 ? -3.766 7.747 -22.610 1.00 89.69 150 LEU A CA 1
ATOM 1156 C C . LEU A 1 150 ? -2.416 8.287 -23.102 1.00 89.69 150 LEU A C 1
ATOM 1158 O O . LEU A 1 150 ? -2.193 8.344 -24.310 1.00 89.69 150 LEU A O 1
ATOM 1162 N N . CYS A 1 151 ? -1.533 8.674 -22.179 1.00 81.12 151 CYS A N 1
ATOM 1163 C CA . CYS A 1 151 ? -0.233 9.280 -22.469 1.00 81.12 151 CYS A CA 1
ATOM 1164 C C . CYS A 1 151 ? 0.893 8.258 -22.694 1.00 81.12 151 CYS A C 1
ATOM 1166 O O . CYS A 1 151 ? 1.919 8.622 -23.254 1.00 81.12 151 CYS A O 1
ATOM 1168 N N . SER A 1 152 ? 0.738 6.995 -22.281 1.00 63.06 152 SER A N 1
ATOM 1169 C CA . SER A 1 152 ? 1.718 5.917 -22.511 1.00 63.06 152 SER A CA 1
ATOM 1170 C C . SER A 1 152 ? 1.657 5.320 -23.931 1.00 63.06 152 SER A C 1
ATOM 1172 O O . SER A 1 152 ? 1.775 4.105 -24.090 1.00 63.06 152 SER A O 1
ATOM 1174 N N . ARG A 1 153 ? 1.463 6.157 -24.958 1.00 46.78 153 ARG A N 1
ATOM 1175 C CA . ARG A 1 153 ? 1.544 5.771 -26.377 1.00 46.78 153 ARG A CA 1
ATOM 1176 C C . ARG A 1 153 ? 2.851 6.219 -27.009 1.00 46.78 153 ARG A C 1
ATOM 1178 O O . ARG A 1 153 ? 3.235 7.383 -26.771 1.00 46.78 153 ARG A O 1
#